Protein AF-A0A0A7GI21-F1 (afdb_monomer_lite)

Sequence (68 aa):
MNPVKVFSGITLISLGLTLYLISKAESVSFGGVVLIGPIPVVFGNSPDIMALAVIAIAAIIAISAMRW

Radius of gyration: 18.75 Å; chains: 1; bounding box: 46×34×33 Å

Structure (mmCIF, N/CA/C/O backbone):
data_AF-A0A0A7GI21-F1
#
_entry.id   AF-A0A0A7GI21-F1
#
loop_
_atom_site.group_PDB
_atom_site.id
_atom_site.type_symbol
_atom_site.label_atom_id
_atom_site.label_alt_id
_atom_site.label_comp_id
_atom_site.label_asym_id
_atom_site.label_entity_id
_atom_site.label_seq_id
_atom_site.pdbx_PDB_ins_code
_atom_site.Cartn_x
_atom_site.Cartn_y
_atom_site.Cartn_z
_atom_site.occupancy
_atom_site.B_iso_or_equiv
_atom_site.auth_seq_id
_atom_site.auth_comp_id
_atom_site.auth_asym_id
_atom_site.auth_atom_id
_atom_site.pdbx_PDB_model_num
ATOM 1 N N . MET A 1 1 ? 32.187 19.843 -18.091 1.00 71.06 1 MET A N 1
ATOM 2 C CA . MET A 1 1 ? 31.505 19.195 -16.944 1.00 71.06 1 MET A CA 1
ATOM 3 C C . MET A 1 1 ? 30.688 18.026 -17.460 1.00 71.06 1 MET A C 1
ATOM 5 O O . MET A 1 1 ? 30.033 18.191 -18.477 1.00 71.06 1 MET A O 1
ATOM 9 N N . ASN A 1 2 ? 30.737 16.862 -16.805 1.00 90.00 2 ASN A N 1
ATOM 10 C CA . ASN A 1 2 ? 29.876 15.741 -17.185 1.00 90.00 2 ASN A CA 1
ATOM 11 C C . ASN A 1 2 ? 28.491 15.944 -16.535 1.00 90.00 2 ASN A C 1
ATOM 13 O O . ASN A 1 2 ? 28.420 15.899 -15.303 1.00 90.00 2 ASN A O 1
ATOM 17 N N . PRO A 1 3 ? 27.419 16.175 -17.314 1.00 88.44 3 PRO A N 1
ATOM 18 C CA . PRO A 1 3 ? 26.094 16.475 -16.773 1.00 88.44 3 PRO A CA 1
ATOM 19 C C . PRO A 1 3 ? 25.569 15.352 -15.872 1.00 88.44 3 PRO A C 1
ATOM 21 O O . PRO A 1 3 ? 24.987 15.637 -14.831 1.00 88.44 3 PRO A O 1
ATOM 24 N N . VAL A 1 4 ? 25.870 14.087 -16.183 1.00 92.31 4 VAL A N 1
ATOM 25 C CA . VAL A 1 4 ? 25.419 12.925 -15.399 1.00 92.31 4 VAL A CA 1
ATOM 26 C C . VAL A 1 4 ? 25.923 12.983 -13.954 1.00 92.31 4 VAL A C 1
ATOM 28 O O . VAL A 1 4 ? 25.166 12.704 -13.030 1.00 92.31 4 VAL A O 1
ATOM 31 N N . LYS A 1 5 ? 27.173 13.420 -13.743 1.00 91.75 5 LYS A N 1
ATOM 32 C CA . LYS A 1 5 ? 27.765 13.549 -12.398 1.00 91.75 5 LYS A CA 1
ATOM 33 C C . LYS A 1 5 ? 27.102 14.652 -11.570 1.00 91.75 5 LYS A C 1
ATOM 35 O O . LYS A 1 5 ? 27.002 14.539 -10.351 1.00 91.75 5 LYS A O 1
ATOM 40 N N . VAL A 1 6 ? 26.663 15.721 -12.233 1.00 93.69 6 VAL A N 1
ATOM 41 C CA . VAL A 1 6 ? 25.963 16.837 -11.584 1.00 93.69 6 VAL A CA 1
ATOM 42 C C . VAL A 1 6 ? 24.555 16.401 -11.183 1.00 93.69 6 VAL A C 1
ATOM 44 O O . VAL A 1 6 ? 24.165 16.593 -10.034 1.00 93.69 6 VAL A O 1
ATOM 47 N N . PHE A 1 7 ? 23.833 15.726 -12.083 1.00 94.31 7 PHE A N 1
ATOM 48 C CA . PHE A 1 7 ? 22.507 15.184 -11.785 1.00 94.31 7 PHE A CA 1
ATOM 49 C C . PHE A 1 7 ? 22.540 14.161 -10.649 1.00 94.31 7 PHE A C 1
ATOM 51 O O . PHE A 1 7 ? 21.758 14.293 -9.713 1.00 94.31 7 PHE A O 1
ATOM 58 N N . SER A 1 8 ? 23.482 13.211 -10.656 1.00 94.56 8 SER A N 1
ATOM 59 C CA . SER A 1 8 ? 23.596 12.229 -9.569 1.00 94.56 8 SER A CA 1
ATOM 60 C C . SER A 1 8 ? 23.859 12.884 -8.210 1.00 94.56 8 SER A C 1
ATOM 62 O O . SER A 1 8 ? 23.315 12.444 -7.200 1.00 94.56 8 SER A O 1
ATOM 64 N N . GLY A 1 9 ? 24.662 13.955 -8.181 1.00 93.88 9 GLY A N 1
ATOM 65 C CA . GLY A 1 9 ? 24.915 14.722 -6.961 1.00 93.88 9 GLY A CA 1
ATOM 66 C C . GLY A 1 9 ? 23.655 15.413 -6.439 1.00 93.88 9 GLY A C 1
ATOM 67 O O . GLY A 1 9 ? 23.333 15.290 -5.260 1.00 93.88 9 GLY A O 1
ATOM 68 N N . ILE A 1 10 ? 22.900 16.073 -7.322 1.00 95.44 10 ILE A N 1
ATOM 69 C CA . ILE A 1 10 ? 21.631 16.726 -6.967 1.00 95.44 10 ILE A CA 1
ATOM 70 C C . ILE A 1 10 ? 20.610 15.696 -6.465 1.00 95.44 10 ILE A C 1
ATOM 72 O O . ILE A 1 10 ? 19.961 15.929 -5.446 1.00 95.44 10 ILE A O 1
ATOM 76 N N . THR A 1 11 ? 20.498 14.538 -7.122 1.00 95.81 11 THR A N 1
ATOM 77 C CA . THR A 1 11 ? 19.596 13.458 -6.695 1.00 95.81 11 THR A CA 1
ATOM 78 C C . THR A 1 11 ? 19.953 12.941 -5.303 1.00 95.81 11 THR A C 1
ATOM 80 O O . THR A 1 11 ? 19.060 12.774 -4.475 1.00 95.81 11 THR A O 1
ATOM 83 N N . LEU A 1 12 ? 21.241 12.736 -5.012 1.00 96.06 12 LEU A N 1
ATOM 84 C CA . LEU A 1 12 ? 21.698 12.293 -3.690 1.00 96.06 12 LEU A CA 1
ATOM 85 C C . LEU A 1 12 ? 21.402 13.328 -2.598 1.00 96.06 12 LEU A C 1
ATO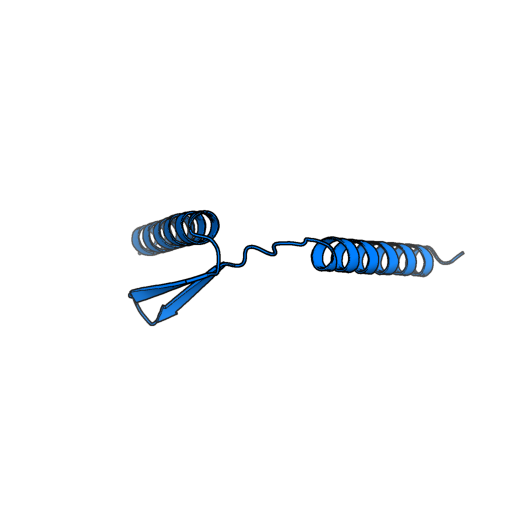M 87 O O . LEU A 1 12 ? 20.923 12.959 -1.526 1.00 96.06 12 LEU A O 1
ATOM 91 N N . ILE A 1 13 ? 21.634 14.615 -2.877 1.00 96.94 13 ILE A N 1
ATOM 92 C CA . ILE A 1 13 ? 21.320 15.708 -1.942 1.00 96.94 13 ILE A CA 1
ATOM 93 C C . ILE A 1 13 ? 19.811 15.773 -1.685 1.00 96.94 13 ILE A C 1
ATOM 95 O O . ILE A 1 13 ? 19.389 15.850 -0.532 1.00 96.94 13 ILE A O 1
ATOM 99 N N . SER A 1 14 ? 18.998 15.689 -2.741 1.00 95.06 14 SER A N 1
ATOM 100 C CA . SER A 1 14 ? 17.538 15.681 -2.626 1.00 95.06 14 SER A CA 1
ATOM 101 C C . SER A 1 14 ? 17.047 14.497 -1.795 1.00 95.06 14 SER A C 1
ATOM 103 O O . SER A 1 14 ? 16.239 14.689 -0.894 1.00 95.06 14 SER A O 1
ATOM 105 N N . LEU A 1 15 ? 17.554 13.288 -2.056 1.00 96.19 15 LEU A N 1
ATOM 106 C CA . LEU A 1 15 ? 17.175 12.080 -1.323 1.00 96.19 15 LEU A CA 1
ATOM 107 C C . LEU A 1 15 ? 17.544 12.185 0.164 1.00 96.19 15 LEU A C 1
ATOM 109 O O . LEU A 1 15 ? 16.719 11.888 1.029 1.00 96.19 15 LEU A O 1
ATOM 113 N N . GLY A 1 16 ? 18.763 12.646 0.462 1.00 94.88 16 GLY A N 1
ATOM 114 C CA . GLY A 1 16 ? 19.229 12.852 1.832 1.00 94.88 16 GLY A CA 1
ATOM 115 C C . GLY A 1 16 ? 18.395 13.888 2.586 1.00 94.88 16 GLY A C 1
ATOM 116 O O . GLY A 1 16 ? 18.029 13.659 3.739 1.00 94.88 16 GLY A O 1
ATOM 117 N N . LEU A 1 17 ? 18.029 14.990 1.926 1.00 94.19 17 LEU A N 1
ATOM 118 C CA . LEU A 1 17 ? 17.180 16.023 2.516 1.00 94.19 17 LEU A CA 1
ATOM 119 C C . LEU A 1 17 ? 15.766 15.499 2.798 1.00 94.19 17 LEU A C 1
ATOM 121 O O . LEU A 1 17 ? 15.241 15.725 3.886 1.00 94.19 17 LEU A O 1
ATOM 125 N N . THR A 1 18 ? 15.167 14.755 1.865 1.00 90.94 18 THR A N 1
ATOM 126 C CA . THR A 1 18 ? 13.848 14.136 2.064 1.00 90.94 18 THR A CA 1
ATOM 127 C C . THR A 1 18 ? 13.856 13.165 3.246 1.00 90.94 18 THR A C 1
ATOM 129 O O . THR A 1 18 ? 12.979 13.241 4.104 1.00 90.94 18 THR A O 1
ATOM 132 N N . LEU A 1 19 ? 14.868 12.297 3.344 1.00 88.75 19 LEU A N 1
ATOM 133 C CA . LEU A 1 19 ? 15.019 11.360 4.464 1.00 88.75 19 LEU A CA 1
ATOM 134 C C . LEU A 1 19 ? 15.195 12.083 5.807 1.00 88.75 19 LEU A C 1
ATOM 136 O O . LEU A 1 19 ? 14.589 11.693 6.803 1.00 88.75 19 LEU A O 1
ATOM 140 N N . TYR A 1 20 ? 15.993 13.153 5.835 1.00 88.62 20 TYR A N 1
ATOM 141 C CA . TYR A 1 20 ? 16.204 13.961 7.036 1.00 88.62 20 TYR A CA 1
ATOM 142 C C . TYR A 1 20 ? 14.915 14.644 7.512 1.00 88.62 20 TYR A C 1
ATOM 144 O O . TYR A 1 20 ? 14.601 14.610 8.701 1.00 88.62 20 TYR A O 1
ATOM 152 N N . LEU A 1 21 ? 14.143 15.218 6.587 1.00 87.12 21 LEU A N 1
ATOM 153 C CA . LEU A 1 21 ? 12.864 15.858 6.899 1.00 87.12 21 LEU A CA 1
ATOM 154 C C . LEU A 1 21 ? 11.831 14.851 7.424 1.00 87.12 21 LEU A C 1
ATOM 156 O O . LEU A 1 21 ? 11.129 15.156 8.384 1.00 87.12 21 LEU A O 1
ATOM 160 N N . ILE A 1 22 ? 11.785 13.640 6.857 1.00 82.38 22 ILE A N 1
ATOM 161 C CA . ILE A 1 22 ? 10.936 12.547 7.360 1.00 82.38 22 ILE A CA 1
ATOM 162 C C . ILE A 1 22 ? 11.376 12.117 8.768 1.00 82.38 22 ILE A C 1
ATOM 164 O O . ILE A 1 22 ? 10.532 11.910 9.632 1.00 82.38 22 ILE A O 1
ATOM 168 N N . SER A 1 23 ? 12.684 12.027 9.024 1.00 78.81 23 SER A N 1
ATOM 169 C CA . SER A 1 23 ? 13.236 11.671 10.341 1.00 78.81 23 SER A CA 1
ATOM 170 C C . SER A 1 23 ? 12.919 12.711 11.426 1.00 78.81 23 SER A C 1
ATOM 172 O O . SER A 1 23 ? 12.701 12.368 12.585 1.00 78.81 23 SER A O 1
ATOM 174 N N . LYS A 1 24 ? 12.853 13.993 11.051 1.00 77.38 24 LY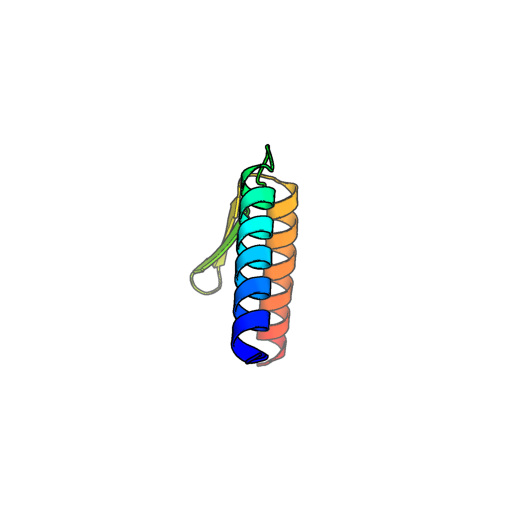S A N 1
ATOM 175 C CA . LYS A 1 24 ? 12.485 15.099 11.946 1.00 77.38 24 LYS A CA 1
ATOM 176 C C . LYS A 1 24 ? 10.979 15.235 12.187 1.00 77.38 24 LYS A C 1
ATOM 178 O O . LYS A 1 24 ? 10.600 16.040 13.037 1.00 77.38 24 LYS A O 1
ATOM 183 N N . ALA A 1 25 ? 10.135 14.487 11.476 1.00 75.88 25 ALA A N 1
ATOM 184 C CA . ALA A 1 25 ? 8.706 14.466 11.746 1.00 75.88 25 ALA A CA 1
ATOM 185 C C . ALA A 1 25 ? 8.459 13.795 13.108 1.00 75.88 25 ALA A C 1
ATOM 187 O O . ALA A 1 25 ? 8.603 12.587 13.266 1.00 75.88 25 ALA A O 1
ATOM 188 N N . GLU A 1 26 ? 8.105 14.607 14.103 1.00 65.00 26 GLU A N 1
ATOM 189 C CA . GLU A 1 26 ? 7.974 14.236 15.521 1.00 65.00 26 GLU A CA 1
ATOM 190 C C . GLU A 1 26 ? 6.932 13.130 15.774 1.00 65.00 26 GLU A C 1
ATOM 192 O O . GLU A 1 26 ? 7.005 12.391 16.752 1.00 65.00 26 GLU A O 1
ATOM 197 N N . SER A 1 27 ? 5.978 12.981 14.856 1.00 68.19 27 SER A N 1
ATOM 198 C CA . SER A 1 27 ? 4.950 11.945 14.875 1.00 68.19 27 SER A CA 1
ATOM 199 C C . SER A 1 27 ? 4.831 11.301 13.495 1.00 68.19 27 SER A C 1
ATOM 201 O O . SER A 1 27 ? 3.961 11.631 12.688 1.00 68.19 27 SER A O 1
ATOM 203 N N . VAL A 1 28 ? 5.721 10.349 13.200 1.00 70.00 28 VAL A N 1
ATOM 204 C CA . VAL A 1 28 ? 5.562 9.498 12.015 1.00 70.00 28 VAL A CA 1
ATOM 205 C C . VAL A 1 28 ? 4.347 8.598 12.239 1.00 70.00 28 VAL A C 1
ATOM 207 O O . VAL A 1 28 ? 4.411 7.563 12.904 1.00 70.00 28 VAL A O 1
ATOM 210 N N . SER A 1 29 ? 3.209 9.016 11.691 1.00 71.94 29 SER A N 1
ATOM 211 C CA . SER A 1 29 ? 2.025 8.171 11.603 1.00 71.94 29 SER A CA 1
ATOM 212 C C . SER A 1 29 ? 2.244 7.161 10.486 1.00 71.94 29 SER A C 1
ATOM 214 O O . SER A 1 29 ? 2.175 7.490 9.305 1.00 71.94 29 SER A O 1
ATOM 216 N N . PHE A 1 30 ? 2.547 5.926 10.872 1.00 77.81 30 PHE A N 1
ATOM 217 C CA . PHE A 1 30 ? 2.668 4.805 9.953 1.00 77.81 30 PHE A CA 1
ATOM 218 C C . PHE A 1 30 ? 1.427 3.921 10.043 1.00 77.81 30 PHE A C 1
ATOM 220 O O . PHE A 1 30 ? 0.820 3.765 11.106 1.00 77.81 30 PHE A O 1
ATOM 227 N N . GLY A 1 31 ? 1.071 3.315 8.922 1.00 81.12 31 GLY A N 1
ATOM 228 C CA . GLY A 1 31 ? 0.062 2.275 8.852 1.00 81.12 31 GLY A CA 1
ATOM 229 C C . GLY A 1 31 ? 0.213 1.490 7.561 1.00 81.12 31 GLY A C 1
ATOM 230 O O . GLY A 1 31 ? 0.682 2.017 6.552 1.00 81.12 31 GLY A O 1
ATOM 231 N N . GLY A 1 32 ? -0.124 0.212 7.620 1.00 82.00 32 GLY A N 1
ATOM 232 C CA . GLY A 1 32 ? 0.035 -0.736 6.534 1.00 82.00 32 GLY A CA 1
ATOM 233 C C . GLY A 1 32 ? -1.030 -1.821 6.585 1.00 82.00 32 GLY A C 1
ATOM 234 O O . GLY A 1 32 ? -1.762 -1.968 7.566 1.00 82.00 32 GLY A O 1
ATOM 235 N N . VAL A 1 33 ? -1.119 -2.577 5.494 1.00 87.69 33 VAL A N 1
ATOM 236 C CA . VAL A 1 33 ? -2.043 -3.704 5.361 1.00 87.69 33 VAL A CA 1
ATOM 237 C C . VAL A 1 33 ? -1.269 -4.924 4.891 1.00 87.69 33 VAL A C 1
ATOM 239 O O . VAL A 1 33 ? -0.572 -4.858 3.880 1.00 87.69 33 VAL A O 1
ATOM 242 N N . VAL A 1 34 ? -1.399 -6.037 5.611 1.00 89.06 34 VAL A N 1
ATOM 243 C CA . VAL A 1 34 ? -0.966 -7.354 5.137 1.00 89.06 34 VAL A CA 1
ATOM 244 C C . VAL A 1 34 ? -2.200 -8.097 4.6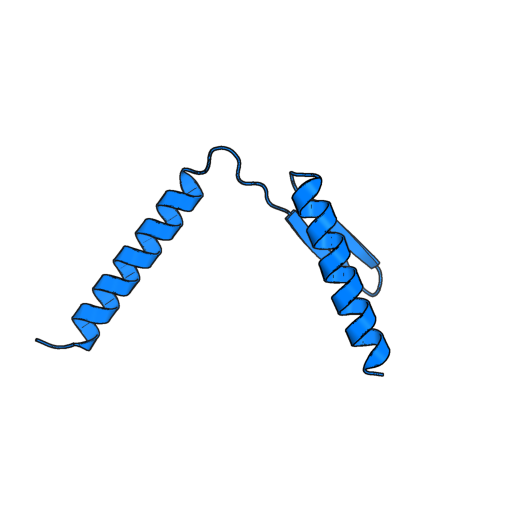48 1.00 89.06 34 VAL A C 1
ATOM 246 O O . VAL A 1 34 ? -3.142 -8.299 5.409 1.00 89.06 34 VAL A O 1
ATOM 249 N N . LEU A 1 35 ? -2.202 -8.520 3.385 1.00 87.00 35 LEU A N 1
ATOM 250 C CA . LEU A 1 35 ? -3.224 -9.427 2.869 1.00 87.00 35 LEU A CA 1
ATOM 251 C C . LEU A 1 35 ? -2.779 -10.874 3.117 1.00 87.00 35 LEU A C 1
ATOM 253 O O . LEU A 1 35 ? -1.779 -11.311 2.547 1.00 87.00 35 LEU A O 1
ATOM 257 N N . ILE A 1 36 ? -3.510 -11.618 3.949 1.00 88.50 36 ILE A N 1
ATOM 258 C CA . ILE A 1 36 ? -3.304 -13.061 4.141 1.00 88.50 36 ILE A CA 1
ATOM 259 C C . ILE A 1 36 ? -4.494 -13.775 3.499 1.00 88.50 36 ILE A C 1
ATOM 261 O O . ILE A 1 36 ? -5.567 -13.902 4.089 1.00 88.50 36 ILE A O 1
ATOM 265 N N . GLY A 1 37 ? -4.329 -14.195 2.244 1.00 81.44 37 GLY A N 1
ATOM 266 C CA . GLY A 1 37 ? -5.459 -14.669 1.442 1.00 81.44 37 GLY A CA 1
ATOM 267 C C . GLY A 1 37 ? -6.512 -13.560 1.266 1.00 81.44 37 GLY A C 1
ATOM 268 O O . GLY A 1 37 ? -6.133 -12.411 1.049 1.00 81.44 37 GLY A O 1
ATOM 269 N N . PRO A 1 38 ? -7.823 -13.847 1.367 1.00 80.06 38 PRO A N 1
ATOM 270 C CA . PRO A 1 38 ? -8.869 -12.828 1.240 1.00 80.06 38 PRO A CA 1
ATOM 271 C C . PRO A 1 38 ? -9.028 -11.941 2.488 1.00 80.06 38 PRO A C 1
ATOM 273 O O . PRO A 1 38 ? -9.881 -11.056 2.490 1.00 80.06 38 PRO A O 1
ATOM 276 N N . ILE A 1 39 ? -8.259 -12.179 3.559 1.00 87.06 39 ILE A N 1
ATOM 277 C CA . ILE A 1 39 ? -8.411 -11.482 4.840 1.00 87.06 39 ILE A CA 1
ATOM 278 C C . ILE A 1 39 ? -7.349 -10.371 4.950 1.00 87.06 39 ILE A C 1
ATOM 280 O O . ILE A 1 39 ? -6.155 -10.676 5.049 1.00 87.0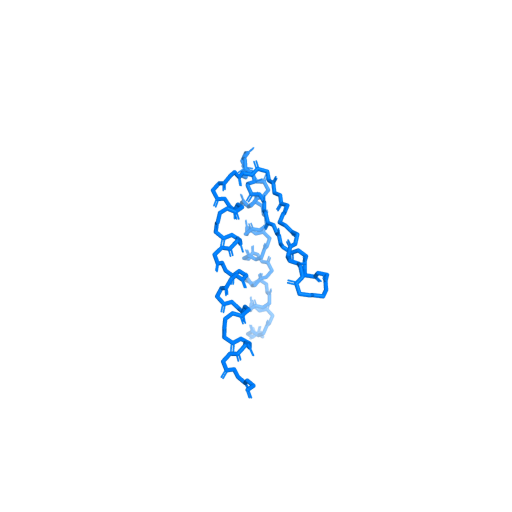6 39 ILE A O 1
ATOM 284 N N . PRO A 1 40 ?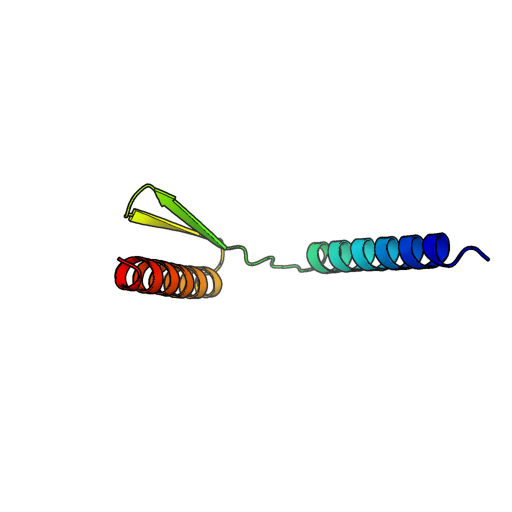 -7.745 -9.084 4.948 1.00 87.56 40 PRO A N 1
ATOM 285 C CA . PRO A 1 40 ? -6.827 -7.976 5.185 1.00 87.56 40 PRO A CA 1
ATOM 286 C C . PRO A 1 40 ? -6.578 -7.770 6.687 1.00 87.56 40 PRO A C 1
ATOM 288 O O . PRO A 1 40 ? -7.514 -7.655 7.477 1.00 87.56 40 PRO A O 1
ATOM 291 N N . VAL A 1 41 ? -5.308 -7.664 7.077 1.00 89.75 41 VAL A N 1
ATOM 292 C CA . VAL A 1 41 ? -4.867 -7.305 8.432 1.00 89.75 41 VAL A CA 1
ATOM 293 C C . VAL A 1 41 ? -4.270 -5.903 8.392 1.00 89.75 41 VAL A C 1
ATOM 295 O O . VAL A 1 41 ? -3.228 -5.690 7.773 1.00 89.75 41 VAL A O 1
ATOM 298 N N . VAL A 1 42 ? -4.926 -4.945 9.047 1.00 89.88 42 VAL A N 1
ATOM 299 C CA . VAL A 1 42 ? -4.483 -3.542 9.095 1.00 89.88 42 VAL A CA 1
ATOM 300 C C . VAL A 1 42 ? -3.741 -3.270 10.397 1.00 89.88 42 VAL A C 1
ATOM 302 O O . VAL A 1 42 ? -4.229 -3.594 11.477 1.00 89.88 42 VAL A O 1
ATOM 305 N N . PHE A 1 43 ? -2.566 -2.659 10.297 1.00 88.19 43 PHE A N 1
ATOM 306 C CA . PHE A 1 43 ? -1.718 -2.296 11.431 1.00 88.19 43 PHE A CA 1
ATOM 307 C C . PHE A 1 43 ? -1.251 -0.848 11.286 1.00 88.19 43 PHE A C 1
ATOM 309 O O . PHE A 1 43 ? -1.065 -0.364 10.174 1.00 88.19 43 PHE A O 1
ATOM 316 N N . GLY A 1 44 ? -1.061 -0.134 12.392 1.00 85.25 44 GLY A N 1
ATOM 317 C CA . GLY A 1 44 ? -0.614 1.255 12.357 1.00 85.25 44 GLY A CA 1
ATOM 318 C C . GLY A 1 44 ? -0.628 1.926 13.723 1.00 85.25 44 GLY A C 1
ATOM 319 O O . GLY A 1 44 ? -1.096 1.354 14.703 1.00 85.25 44 GLY A O 1
ATOM 320 N N . ASN A 1 45 ? -0.093 3.144 13.761 1.00 83.81 45 ASN A N 1
ATOM 321 C CA . ASN A 1 45 ? 0.041 3.968 14.966 1.00 83.81 45 ASN A CA 1
ATOM 322 C C . ASN A 1 45 ? -0.928 5.166 14.990 1.00 83.81 45 ASN A C 1
ATOM 324 O O . ASN A 1 45 ? -0.942 5.940 15.940 1.00 83.81 45 ASN A O 1
ATOM 328 N N . SER A 1 46 ? -1.731 5.344 13.938 1.00 85.94 46 SER A N 1
ATOM 329 C CA . SER A 1 46 ? -2.724 6.415 13.846 1.00 85.94 46 SER A CA 1
ATOM 330 C C . SER A 1 46 ? -4.042 5.882 13.275 1.00 85.94 46 SER A C 1
ATOM 332 O O . SER A 1 46 ? -4.016 5.267 12.201 1.00 85.94 46 SER A O 1
ATOM 334 N N . PRO A 1 47 ? -5.187 6.134 13.942 1.00 84.62 47 PRO A N 1
ATOM 335 C CA . PRO A 1 47 ? -6.507 5.749 13.447 1.00 84.62 47 PRO A CA 1
ATOM 336 C C . PRO A 1 47 ? -6.803 6.295 12.045 1.00 84.62 47 PRO A C 1
ATOM 338 O O . PRO A 1 47 ? -7.388 5.586 11.229 1.00 84.62 47 PRO A O 1
ATOM 341 N N . ASP A 1 48 ? -6.341 7.511 11.738 1.00 86.56 48 ASP A N 1
ATOM 342 C CA . ASP A 1 48 ? -6.568 8.157 10.440 1.00 86.56 48 ASP A CA 1
ATOM 343 C C . ASP A 1 48 ? -5.839 7.427 9.304 1.00 86.56 48 ASP A C 1
ATOM 345 O O . ASP A 1 48 ? -6.422 7.136 8.257 1.00 86.56 48 ASP A O 1
ATOM 349 N N . ILE A 1 49 ? -4.569 7.060 9.520 1.00 85.38 49 ILE A N 1
ATOM 350 C CA . ILE A 1 49 ? -3.792 6.297 8.529 1.00 85.38 49 ILE A CA 1
ATOM 351 C C . ILE A 1 49 ? -4.365 4.886 8.370 1.00 85.38 49 ILE A C 1
ATOM 353 O O . ILE A 1 49 ? -4.416 4.363 7.257 1.00 85.38 49 ILE A O 1
ATOM 357 N N . MET A 1 50 ? -4.830 4.269 9.459 1.00 86.88 50 MET A N 1
ATOM 358 C CA . MET A 1 50 ? -5.467 2.952 9.402 1.00 86.88 50 MET A CA 1
ATOM 359 C C . MET A 1 50 ? -6.788 2.993 8.623 1.00 86.88 50 MET A C 1
ATOM 361 O O . MET A 1 50 ? -7.028 2.105 7.807 1.00 86.88 50 MET A O 1
ATOM 365 N N . ALA A 1 51 ? -7.610 4.032 8.795 1.00 87.69 51 ALA A N 1
ATOM 366 C CA . ALA A 1 51 ? -8.836 4.216 8.020 1.00 87.69 51 ALA A CA 1
ATOM 367 C C . ALA A 1 51 ? -8.544 4.365 6.517 1.00 87.69 51 ALA A C 1
ATOM 369 O O . ALA A 1 51 ? -9.168 3.689 5.694 1.00 87.69 51 ALA A O 1
ATOM 370 N N . LEU A 1 52 ? -7.544 5.177 6.153 1.00 87.88 52 LEU A N 1
ATOM 371 C CA . LEU A 1 52 ? -7.084 5.297 4.765 1.00 87.88 52 LEU A CA 1
ATOM 372 C C . LEU A 1 52 ? -6.593 3.957 4.201 1.00 87.88 52 LEU A C 1
ATOM 374 O O . LEU A 1 52 ? -6.924 3.605 3.068 1.00 87.88 52 LEU A O 1
ATOM 378 N N . ALA A 1 53 ? -5.847 3.190 4.995 1.00 87.00 53 ALA A N 1
ATOM 379 C CA . ALA A 1 53 ? -5.329 1.884 4.606 1.00 87.00 53 ALA A CA 1
ATOM 380 C C . ALA A 1 53 ? -6.453 0.858 4.347 1.00 87.00 53 ALA A C 1
ATOM 382 O O . ALA A 1 53 ? -6.395 0.113 3.366 1.00 87.00 53 ALA A O 1
ATOM 383 N N . VAL A 1 54 ? -7.510 0.861 5.170 1.00 89.25 54 VAL A N 1
ATOM 384 C CA . VAL A 1 54 ? -8.713 0.030 4.967 1.00 89.25 54 VAL A CA 1
ATOM 385 C C . VAL A 1 54 ? -9.439 0.414 3.676 1.00 89.25 54 VAL A C 1
ATOM 387 O O . VAL A 1 54 ? -9.803 -0.461 2.890 1.00 89.25 54 VAL A O 1
ATOM 390 N N . ILE A 1 55 ? -9.637 1.709 3.420 1.00 89.62 55 ILE A N 1
ATOM 391 C CA . ILE A 1 55 ? -10.314 2.172 2.198 1.00 89.62 55 ILE A CA 1
ATOM 392 C C . ILE A 1 55 ? -9.505 1.772 0.958 1.00 89.62 55 ILE A C 1
ATOM 394 O O . ILE A 1 55 ? -10.064 1.253 -0.010 1.00 89.62 55 ILE A O 1
ATOM 398 N N . ALA A 1 56 ? -8.184 1.958 1.002 1.00 89.25 56 ALA A N 1
ATOM 399 C CA . ALA A 1 56 ? -7.292 1.592 -0.090 1.00 89.25 56 ALA A CA 1
ATOM 400 C C . ALA A 1 56 ? -7.345 0.087 -0.393 1.00 89.25 56 ALA A C 1
ATOM 402 O O . ALA A 1 56 ? -7.480 -0.299 -1.556 1.00 89.25 56 ALA A O 1
ATOM 403 N N . ILE A 1 57 ? -7.295 -0.773 0.632 1.00 90.25 57 ILE A N 1
ATOM 404 C CA . ILE A 1 57 ? -7.338 -2.223 0.412 1.00 90.25 57 ILE A CA 1
ATOM 405 C C . ILE A 1 57 ? -8.712 -2.690 -0.072 1.00 90.25 57 ILE A C 1
ATOM 407 O O . ILE A 1 57 ? -8.784 -3.544 -0.954 1.00 90.25 57 ILE A O 1
ATOM 411 N N . ALA A 1 58 ? -9.797 -2.097 0.432 1.00 88.81 58 ALA A N 1
ATOM 412 C CA . ALA A 1 58 ? -11.149 -2.389 -0.034 1.00 88.81 58 ALA A CA 1
ATOM 413 C C . ALA A 1 58 ? -11.315 -2.037 -1.520 1.00 88.81 58 ALA A C 1
ATOM 415 O O . ALA A 1 58 ? -11.869 -2.831 -2.279 1.00 88.81 58 ALA A O 1
ATOM 416 N N . ALA A 1 59 ? -10.771 -0.896 -1.956 1.00 89.94 59 ALA A N 1
ATOM 417 C CA . ALA A 1 59 ? -10.760 -0.510 -3.364 1.00 89.94 59 ALA A CA 1
ATOM 418 C C . ALA A 1 59 ? -9.955 -1.499 -4.225 1.00 89.94 59 ALA A C 1
ATOM 420 O O . ALA A 1 59 ? -10.428 -1.917 -5.280 1.00 89.94 59 ALA A O 1
ATOM 421 N N . ILE A 1 60 ? -8.773 -1.925 -3.765 1.00 89.44 60 ILE A N 1
ATOM 422 C CA . ILE A 1 60 ? -7.944 -2.915 -4.475 1.00 89.44 60 ILE A CA 1
ATOM 423 C C . ILE A 1 60 ? -8.675 -4.257 -4.597 1.00 89.44 60 ILE A C 1
ATOM 425 O O . ILE A 1 60 ? -8.699 -4.837 -5.683 1.00 89.44 60 ILE A O 1
ATOM 429 N N . ILE A 1 61 ? -9.296 -4.738 -3.517 1.00 89.12 61 ILE A N 1
ATOM 430 C CA . ILE A 1 61 ? -10.068 -5.987 -3.520 1.00 89.12 61 ILE A CA 1
ATOM 431 C C . ILE A 1 61 ? -11.263 -5.871 -4.470 1.00 89.12 61 ILE A C 1
ATOM 433 O O . ILE A 1 61 ? -11.478 -6.778 -5.269 1.00 89.12 61 ILE A O 1
ATOM 437 N N . ALA A 1 62 ? -12.000 -4.758 -4.446 1.00 89.50 62 ALA A N 1
ATOM 438 C CA . ALA A 1 62 ? -13.130 -4.532 -5.345 1.00 89.50 62 ALA A CA 1
ATOM 439 C C . ALA A 1 62 ? -12.695 -4.522 -6.819 1.00 89.50 62 ALA A C 1
ATOM 441 O O . ALA A 1 62 ? -13.304 -5.197 -7.646 1.00 89.50 62 ALA A O 1
ATOM 442 N N . ILE A 1 63 ? -11.607 -3.818 -7.149 1.00 91.25 63 ILE A N 1
ATOM 443 C CA . ILE A 1 63 ? -11.038 -3.810 -8.506 1.00 91.25 63 ILE A CA 1
ATOM 444 C C . ILE A 1 63 ? -10.583 -5.214 -8.908 1.00 91.25 63 ILE A C 1
ATOM 446 O O . ILE A 1 63 ? -10.843 -5.647 -10.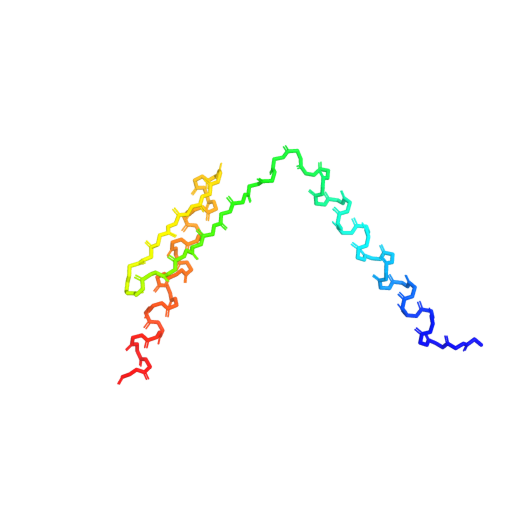027 1.00 91.25 63 ILE A O 1
ATOM 450 N N . SER A 1 64 ? -9.923 -5.935 -8.003 1.00 86.06 64 SER A N 1
ATOM 451 C CA . SER A 1 64 ? -9.480 -7.305 -8.254 1.00 86.06 64 SER A CA 1
ATOM 452 C C . SER A 1 64 ? -10.657 -8.255 -8.478 1.00 86.06 64 SER A C 1
ATOM 454 O O . SER A 1 64 ? -10.558 -9.123 -9.338 1.00 86.06 64 SER A O 1
ATOM 456 N N . ALA A 1 65 ? -11.759 -8.085 -7.745 1.00 85.69 65 ALA A N 1
ATOM 457 C CA . ALA A 1 65 ? -12.970 -8.890 -7.877 1.00 85.69 65 ALA A CA 1
ATOM 458 C C . ALA A 1 65 ? -13.747 -8.587 -9.166 1.00 85.69 65 ALA A C 1
ATOM 460 O O . ALA A 1 65 ? -14.285 -9.503 -9.766 1.00 85.69 65 ALA A O 1
ATOM 461 N N . MET A 1 66 ? -13.775 -7.328 -9.620 1.00 89.75 66 MET A N 1
ATOM 462 C CA . MET A 1 66 ? -14.386 -6.941 -10.904 1.00 89.75 66 MET A CA 1
ATOM 463 C C . MET A 1 66 ? -13.561 -7.374 -12.125 1.00 89.75 66 MET A C 1
ATOM 465 O O . MET A 1 66 ? -14.047 -7.304 -13.251 1.00 89.75 66 MET A O 1
ATOM 469 N N . ARG A 1 67 ? -12.287 -7.741 -11.925 1.00 79.38 67 ARG A N 1
ATOM 470 C CA . ARG A 1 67 ? -11.367 -8.132 -13.003 1.00 79.38 67 ARG A CA 1
ATOM 471 C C . ARG A 1 67 ? -11.432 -9.625 -13.350 1.00 79.38 67 ARG A C 1
ATOM 473 O O . ARG A 1 67 ? -10.705 -10.048 -14.247 1.00 79.38 67 ARG A O 1
ATOM 480 N N . TRP A 1 68 ? -12.255 -10.390 -12.639 1.00 59.28 68 TRP A N 1
ATOM 481 C CA . TRP A 1 68 ? -12.548 -11.808 -12.859 1.00 59.28 68 TRP A CA 1
ATOM 482 C C . TRP A 1 68 ? -13.997 -11.958 -13.319 1.00 59.28 68 TRP A C 1
ATOM 484 O O . TRP A 1 68 ? -14.249 -12.896 -14.104 1.00 59.28 68 TRP A O 1
#

pLDDT: mean 86.39, std 7.62, range [59.28, 96.94]

Foldseek 3Di:
DPVVVVVVVVVVVVVVVVVVVCVPPPDPWDKEWDDDDPDIDIDTDDPVVSVVRVVVVVVVVVVVVVVD

Organism: Geoglobus acetivorans (NCBI:txid565033)

Secondary structure (DSSP, 8-state):
--HHHHHHHHHHHHHHHHHHHHHT-SS---EEEEEETTEEEEEES-HHHHHHHHHHHHHHHHHHHHT-

InterPro domains:
  IPR002849 Protein of unknown function DUF131 [PF01998] (25-62)
  IPR002849 Protein of unknown function DUF131 [TIGR00304] (6-65)